Protein AF-A0A348UJA3-F1 (afdb_monomer)

Solvent-accessible surface area (backbone atoms only — not comparable to full-atom values): 5701 Å² total; per-residue (Å²): 104,47,78,49,73,62,96,54,42,37,38,38,27,39,31,48,75,85,33,51,92,67,50,43,69,80,36,22,42,80,34,30,75,43,46,46,29,35,78,88,77,38,70,75,52,68,12,98,44,57,88,86,45,92,59,73,86,61,40,22,34,55,58,73,73,54,57,88,62,62,51,68,42,90,90,41,88,94,44,52,48,40,82,52,26,41,43,60,40,82,86,82,50,37,72,76,78

Secondary structure (DSSP, 8-state):
-EEEE-SSEEEEEE-TTTTGGG--TTS-SS-EEEEEEETTTEES---TTTTTS--SSSTTSHHHHHTT--EE-SSSTT-EE-TTT-SEETTTTEE--

Sequence (97 aa):
MLELSNHELRVDILDPVADQSRFGVRYCTGGYIYQVSDRRHGPLLSGPTFPDSFNWFDGQGIPDAFNLGPLLSPSEPGRALIIGIGDCDLTTRAVLS

pLDDT: mean 72.09, std 11.26, range [49.62, 92.25]

Mean predicted aligned error: 9.15 Å

Foldseek 3Di:
DDWDDDPFKIWDKDDLPPRQVQDWQLFANHIAGQFMATPVHGTPAQFPCPPPDDHSVRRRCVSVVQVPDWQDDPVDPPFTHGVGRATADPVVRHHDD

Structure (mmCIF, N/CA/C/O backbone):
data_AF-A0A348UJA3-F1
#
_entry.id   AF-A0A348UJA3-F1
#
loop_
_atom_site.group_PDB
_atom_site.id
_atom_site.type_symbol
_atom_site.label_atom_id
_atom_site.label_alt_id
_atom_site.label_comp_id
_atom_site.label_asym_id
_atom_site.label_entity_id
_atom_site.label_seq_id
_atom_site.pdbx_PDB_ins_code
_atom_site.Cartn_x
_atom_site.Cartn_y
_atom_site.Cartn_z
_atom_site.occupancy
_atom_site.B_iso_or_equiv
_atom_site.auth_seq_id
_atom_site.auth_comp_id
_atom_site.auth_asym_id
_atom_site.auth_atom_id
_atom_site.pdbx_PDB_model_num
ATOM 1 N N . MET A 1 1 ? 2.546 -11.523 3.504 1.00 84.75 1 MET A N 1
ATOM 2 C CA . MET A 1 1 ? 1.550 -10.543 3.979 1.00 84.75 1 MET A CA 1
ATOM 3 C C . MET A 1 1 ? 1.311 -10.818 5.445 1.00 84.75 1 MET A C 1
ATOM 5 O O . MET A 1 1 ? 1.134 -11.974 5.813 1.00 84.75 1 MET A O 1
ATOM 9 N N . LEU A 1 2 ? 1.374 -9.772 6.256 1.00 87.00 2 LEU A N 1
ATOM 10 C CA . LEU A 1 2 ? 1.119 -9.765 7.687 1.00 87.00 2 LEU A CA 1
ATOM 11 C C . LEU A 1 2 ? -0.297 -9.251 7.947 1.00 87.00 2 LEU A C 1
ATOM 13 O O . LEU A 1 2 ? -0.786 -8.371 7.241 1.00 87.00 2 LEU A O 1
ATOM 17 N N . GLU A 1 3 ? -0.934 -9.783 8.981 1.00 90.12 3 GLU A N 1
ATOM 18 C CA . GLU A 1 3 ? -2.250 -9.342 9.430 1.00 90.12 3 GLU A CA 1
ATOM 19 C C . GLU A 1 3 ? -2.140 -8.817 10.861 1.00 90.12 3 GLU A C 1
ATOM 21 O O . GLU A 1 3 ? -1.631 -9.507 11.746 1.00 90.12 3 GLU A O 1
ATOM 26 N N . LEU A 1 4 ? -2.635 -7.600 11.086 1.00 87.12 4 LEU A N 1
ATOM 27 C CA . LEU A 1 4 ? -2.830 -7.033 12.416 1.00 87.12 4 LEU A CA 1
ATOM 28 C C . LEU A 1 4 ? -4.327 -6.844 12.639 1.00 87.12 4 LEU A C 1
ATOM 30 O O . LEU A 1 4 ? -5.007 -6.249 11.805 1.00 87.12 4 LEU A O 1
ATOM 34 N N . SER A 1 5 ? -4.857 -7.327 13.757 1.00 92.25 5 SER A N 1
ATOM 35 C CA . SER A 1 5 ? -6.286 -7.212 14.037 1.00 92.25 5 SER A CA 1
ATOM 36 C C . SER A 1 5 ? -6.579 -6.942 15.507 1.00 92.25 5 SER A C 1
ATOM 38 O O . SER A 1 5 ? -5.810 -7.287 16.406 1.00 92.25 5 SER A O 1
ATOM 40 N N . ASN A 1 6 ? -7.712 -6.290 15.745 1.00 89.25 6 ASN A N 1
ATOM 41 C CA . ASN A 1 6 ? -8.332 -6.162 17.054 1.00 89.25 6 ASN A CA 1
ATOM 42 C C . ASN A 1 6 ? -9.837 -6.490 16.945 1.00 89.25 6 ASN A C 1
ATOM 44 O O . ASN A 1 6 ? -10.292 -7.095 15.974 1.00 89.25 6 ASN A O 1
ATOM 48 N N . HIS A 1 7 ? -10.616 -6.148 17.973 1.00 89.56 7 HIS A N 1
ATOM 49 C CA . HIS A 1 7 ? -12.050 -6.441 18.011 1.00 89.56 7 HIS A CA 1
ATOM 50 C C . HIS A 1 7 ? -12.879 -5.709 16.937 1.00 89.56 7 HIS A C 1
ATOM 52 O O . HIS A 1 7 ? -13.950 -6.200 16.576 1.00 89.56 7 HIS A O 1
ATOM 58 N N . GLU A 1 8 ? -12.378 -4.595 16.404 1.00 82.06 8 GLU A N 1
ATOM 59 C CA . GLU A 1 8 ? -13.080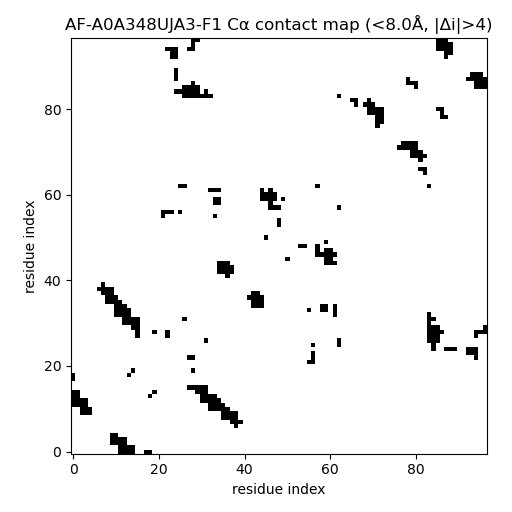 -3.718 15.460 1.00 82.06 8 GLU A CA 1
ATOM 60 C C . GLU A 1 8 ? -12.461 -3.761 14.062 1.00 82.06 8 GLU A C 1
ATOM 62 O O . GLU A 1 8 ? -13.176 -3.914 13.073 1.00 82.06 8 GLU A O 1
ATOM 67 N N . LEU A 1 9 ? -11.135 -3.674 13.979 1.00 86.31 9 LEU A N 1
ATOM 68 C CA . LEU A 1 9 ? -10.399 -3.464 12.742 1.00 86.31 9 LEU A CA 1
ATOM 69 C C . LEU A 1 9 ? -9.453 -4.622 12.427 1.00 86.31 9 LEU A C 1
ATOM 71 O O . LEU A 1 9 ? -8.812 -5.201 13.307 1.00 86.31 9 LEU A O 1
ATOM 75 N N . ARG A 1 10 ? -9.318 -4.891 11.130 1.00 90.44 10 ARG A N 1
ATOM 76 C CA . ARG A 1 10 ? -8.302 -5.759 10.530 1.00 90.44 10 ARG A CA 1
ATOM 77 C C . ARG A 1 10 ? -7.507 -4.953 9.514 1.00 90.44 10 ARG A C 1
ATOM 79 O O . ARG A 1 10 ? -8.092 -4.272 8.675 1.00 90.44 10 ARG A O 1
AT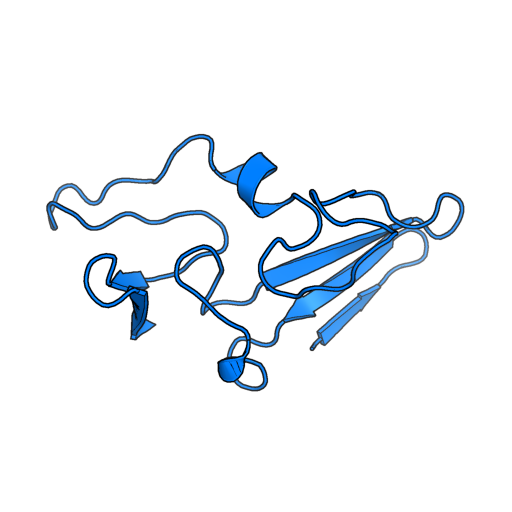OM 86 N N . VAL A 1 11 ? -6.188 -5.048 9.591 1.00 86.50 11 VAL A N 1
ATOM 87 C CA . VAL A 1 11 ? -5.239 -4.366 8.715 1.00 86.50 11 VAL A CA 1
ATOM 88 C C . VAL A 1 11 ? -4.388 -5.421 8.016 1.00 86.50 11 VAL A C 1
ATOM 90 O O . VAL A 1 11 ? -3.675 -6.184 8.670 1.00 86.50 11 VAL A O 1
ATOM 93 N N . ASP A 1 12 ? -4.469 -5.449 6.689 1.00 87.62 12 ASP A N 1
ATOM 94 C CA . ASP A 1 12 ? -3.636 -6.291 5.829 1.00 87.62 12 ASP A CA 1
ATOM 95 C C . ASP A 1 12 ? -2.386 -5.507 5.421 1.00 87.62 12 ASP A C 1
ATOM 97 O O . ASP A 1 12 ? -2.503 -4.427 4.843 1.00 87.62 12 ASP A O 1
ATOM 101 N N . ILE A 1 13 ? -1.194 -6.034 5.706 1.00 83.38 13 ILE A N 1
ATOM 102 C CA . ILE A 1 13 ? 0.089 -5.356 5.472 1.00 83.38 13 ILE A CA 1
ATOM 103 C C . ILE A 1 13 ? 0.991 -6.240 4.605 1.00 83.38 13 ILE A C 1
ATOM 105 O O . ILE A 1 13 ? 1.226 -7.398 4.937 1.00 83.38 13 ILE A O 1
ATOM 109 N N . LEU A 1 14 ? 1.541 -5.738 3.499 1.00 80.38 14 LEU A N 1
ATOM 110 C CA . LEU A 1 14 ? 2.610 -6.459 2.806 1.00 80.38 14 LEU A CA 1
ATOM 111 C C . LEU A 1 14 ? 3.882 -6.444 3.649 1.00 80.38 14 LEU A C 1
ATOM 113 O O . LEU A 1 14 ? 4.294 -5.404 4.158 1.00 80.38 14 LEU A O 1
ATOM 117 N N . ASP A 1 15 ? 4.494 -7.612 3.769 1.00 79.75 15 ASP A N 1
ATOM 118 C CA . ASP A 1 15 ? 5.731 -7.826 4.495 1.00 79.75 15 ASP A CA 1
ATOM 119 C C . ASP A 1 15 ? 6.913 -7.218 3.713 1.00 79.75 15 ASP A C 1
ATOM 121 O O . ASP A 1 15 ? 7.111 -7.579 2.547 1.00 79.75 15 ASP A O 1
ATOM 125 N N . PRO A 1 16 ? 7.715 -6.334 4.334 1.00 72.69 16 PRO A N 1
ATOM 126 C CA . PRO A 1 16 ? 8.846 -5.655 3.691 1.00 72.69 16 PRO A CA 1
ATOM 127 C C . PRO A 1 16 ? 9.944 -6.593 3.163 1.00 72.69 16 PRO A C 1
ATOM 129 O O . PRO A 1 16 ? 10.739 -6.205 2.308 1.00 72.69 16 PRO A O 1
ATOM 132 N N . VAL A 1 17 ? 10.006 -7.829 3.662 1.00 78.12 17 VAL A N 1
ATOM 133 C CA . VAL A 1 17 ? 10.983 -8.845 3.261 1.00 78.12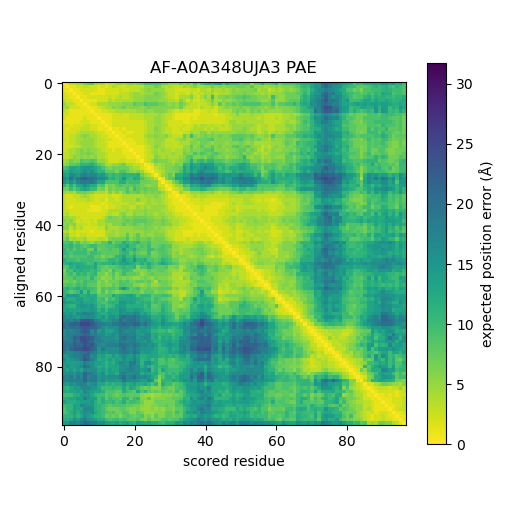 17 VAL A CA 1
ATOM 134 C C . VAL A 1 17 ? 10.319 -9.908 2.391 1.00 78.12 17 VAL A C 1
ATOM 136 O O . VAL A 1 17 ? 10.796 -10.203 1.297 1.00 78.12 17 VAL A O 1
ATOM 139 N N . ALA A 1 18 ? 9.208 -10.486 2.849 1.00 83.12 18 ALA A N 1
ATOM 140 C CA . ALA A 1 18 ? 8.606 -11.639 2.180 1.00 83.12 18 ALA A CA 1
ATOM 141 C C . ALA A 1 18 ? 7.780 -11.277 0.930 1.00 83.12 18 ALA A C 1
ATOM 143 O O . ALA A 1 18 ? 7.605 -12.125 0.055 1.00 83.12 18 ALA A O 1
ATOM 144 N N . ASP A 1 19 ? 7.274 -10.042 0.816 1.00 79.44 19 ASP A N 1
ATOM 145 C CA . ASP A 1 19 ? 6.401 -9.621 -0.290 1.00 79.44 19 ASP A CA 1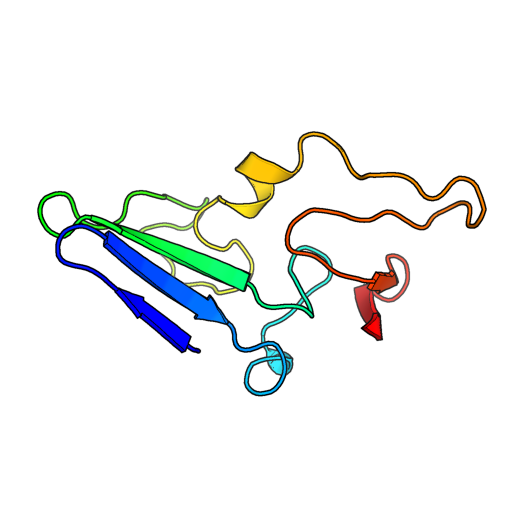
ATOM 146 C C . ASP A 1 19 ? 7.069 -8.638 -1.273 1.00 79.44 19 ASP A C 1
ATOM 148 O O . ASP A 1 19 ? 6.369 -8.048 -2.094 1.00 79.44 19 ASP A O 1
ATOM 152 N N . GLN A 1 20 ? 8.403 -8.494 -1.265 1.00 76.19 20 GLN A N 1
ATOM 153 C CA . GLN A 1 20 ? 9.123 -7.515 -2.106 1.00 76.19 20 GLN A CA 1
ATOM 154 C C . GLN A 1 20 ? 8.778 -7.576 -3.599 1.00 76.19 20 GLN A C 1
ATOM 156 O O . GLN A 1 20 ? 8.703 -6.549 -4.267 1.00 76.19 20 GLN A O 1
ATOM 161 N N . SER A 1 21 ? 8.508 -8.772 -4.129 1.00 78.38 21 SER A N 1
ATOM 162 C CA . SER A 1 21 ? 8.094 -8.963 -5.531 1.00 78.38 21 SER A CA 1
ATOM 163 C C . SER A 1 21 ? 6.764 -8.289 -5.900 1.00 78.38 21 SER A C 1
ATOM 165 O O . SER A 1 21 ? 6.444 -8.176 -7.081 1.00 78.38 21 SER A O 1
ATOM 167 N N . ARG A 1 22 ? 5.978 -7.861 -4.907 1.00 76.94 22 ARG A N 1
ATOM 168 C CA . ARG A 1 22 ? 4.694 -7.169 -5.079 1.00 76.94 22 ARG A CA 1
ATOM 169 C C . ARG A 1 22 ? 4.831 -5.650 -4.979 1.00 76.94 22 ARG A C 1
ATOM 171 O O . ARG A 1 22 ? 3.834 -4.953 -5.155 1.00 76.94 22 ARG A O 1
ATOM 178 N N . PHE A 1 23 ? 6.027 -5.140 -4.679 1.00 72.56 23 PHE A N 1
ATOM 179 C CA . PHE A 1 23 ? 6.284 -3.708 -4.560 1.00 72.56 23 PHE A CA 1
ATOM 180 C C . PHE A 1 23 ? 6.492 -3.062 -5.931 1.00 72.56 23 PHE A C 1
ATOM 182 O O . PHE A 1 23 ? 6.869 -3.700 -6.911 1.00 72.56 23 PHE A O 1
ATOM 189 N N . GLY A 1 24 ? 6.250 -1.759 -5.986 1.00 63.84 24 GLY A N 1
ATOM 190 C CA . GLY A 1 24 ? 6.539 -0.900 -7.127 1.00 63.84 24 GLY A CA 1
ATOM 191 C C . GLY A 1 24 ? 6.739 0.523 -6.625 1.00 63.84 24 GLY A C 1
ATOM 192 O O . GLY A 1 24 ? 6.446 0.807 -5.472 1.00 63.84 24 GLY A O 1
ATOM 193 N N . VAL A 1 25 ? 7.181 1.451 -7.472 1.00 59.91 25 VAL A N 1
ATOM 194 C CA . VAL A 1 25 ? 7.542 2.826 -7.038 1.00 59.91 25 VAL A CA 1
ATOM 195 C C . VAL A 1 25 ? 6.423 3.683 -6.469 1.00 59.91 25 VAL A C 1
ATOM 197 O O . VAL A 1 25 ? 6.659 4.816 -6.062 1.00 59.91 25 VAL A O 1
ATOM 200 N N . ARG A 1 26 ? 5.197 3.168 -6.458 1.00 57.53 26 ARG A N 1
ATOM 201 C CA . ARG A 1 26 ? 4.088 3.800 -5.757 1.00 57.53 26 ARG A CA 1
ATOM 202 C C . ARG A 1 26 ? 3.964 3.350 -4.294 1.00 57.53 26 ARG A C 1
ATOM 204 O O . ARG A 1 26 ? 3.241 4.030 -3.577 1.00 57.53 26 ARG A O 1
ATOM 211 N N . TYR A 1 27 ? 4.631 2.273 -3.842 1.00 58.75 27 TYR A N 1
ATOM 212 C CA . TYR A 1 27 ? 4.399 1.634 -2.529 1.00 58.75 27 TYR A CA 1
ATOM 213 C C . TYR A 1 27 ? 5.658 1.097 -1.831 1.00 58.75 27 TYR A C 1
ATOM 215 O O . TYR A 1 27 ? 6.672 0.813 -2.456 1.00 58.75 27 TYR A O 1
ATOM 223 N N . CYS A 1 28 ? 5.535 0.940 -0.511 1.00 61.84 28 CYS A N 1
ATOM 224 C CA . CYS A 1 28 ? 6.606 0.811 0.478 1.00 61.84 28 CYS A CA 1
ATOM 225 C C . CYS A 1 28 ? 7.509 -0.403 0.345 1.00 61.84 28 CYS A C 1
ATOM 227 O O . CYS A 1 28 ? 7.017 -1.525 0.339 1.00 61.84 28 CYS A O 1
ATOM 229 N N . THR A 1 29 ? 8.814 -0.176 0.505 1.00 56.75 29 THR A N 1
ATOM 230 C CA . THR A 1 29 ? 9.781 -1.175 0.993 1.00 56.75 29 THR A CA 1
ATOM 231 C C . THR A 1 29 ? 9.657 -1.496 2.479 1.00 56.75 29 THR A C 1
ATOM 233 O O . THR A 1 29 ? 10.059 -2.577 2.884 1.00 56.75 29 THR A O 1
ATOM 236 N N . GLY A 1 30 ? 9.118 -0.588 3.303 1.00 57.41 30 GLY A N 1
ATOM 237 C CA . GLY A 1 30 ? 9.068 -0.711 4.772 1.00 57.41 30 GLY A CA 1
ATOM 238 C C . GLY A 1 30 ? 7.818 -1.398 5.340 1.00 57.41 30 GLY A C 1
ATOM 239 O O . GLY A 1 30 ? 7.681 -1.511 6.557 1.00 57.41 30 GLY A O 1
ATOM 240 N N . GLY A 1 31 ? 6.914 -1.859 4.472 1.00 61.12 31 GLY A N 1
ATOM 241 C CA . GLY A 1 31 ? 5.621 -2.442 4.828 1.00 61.12 31 GLY A CA 1
ATOM 242 C C . GLY A 1 31 ? 4.455 -1.604 4.304 1.00 61.12 31 GLY A C 1
ATOM 243 O O . GLY A 1 31 ? 4.426 -0.384 4.459 1.00 61.12 31 GLY A O 1
ATOM 244 N N . TYR A 1 32 ? 3.501 -2.254 3.641 1.00 73.81 32 TYR A N 1
ATOM 245 C CA . TYR A 1 32 ? 2.444 -1.580 2.882 1.00 73.81 32 TYR A CA 1
ATOM 246 C C . TYR A 1 32 ? 1.056 -1.976 3.374 1.00 73.81 32 TYR A C 1
ATOM 248 O O . TYR A 1 32 ? 0.669 -3.129 3.208 1.00 73.81 32 TYR A O 1
ATOM 256 N N . ILE A 1 33 ? 0.289 -1.038 3.941 1.00 76.88 33 ILE A N 1
ATOM 257 C CA . ILE A 1 33 ? -1.107 -1.308 4.312 1.00 76.88 33 ILE A CA 1
ATOM 258 C C . ILE A 1 33 ? -1.934 -1.444 3.031 1.00 76.88 33 ILE A C 1
ATOM 260 O O . ILE A 1 33 ? -2.207 -0.464 2.341 1.00 76.88 33 ILE A O 1
ATOM 264 N N . TYR A 1 34 ? -2.335 -2.673 2.736 1.00 80.31 34 TYR A N 1
ATOM 265 C CA . TYR A 1 34 ? -3.118 -3.030 1.566 1.00 80.31 34 TYR A CA 1
ATOM 266 C C . TYR A 1 34 ? -4.599 -2.680 1.738 1.00 80.31 34 TYR A C 1
ATOM 268 O O . TYR A 1 34 ? -5.204 -2.098 0.840 1.00 80.31 34 TYR A O 1
ATOM 276 N N . GL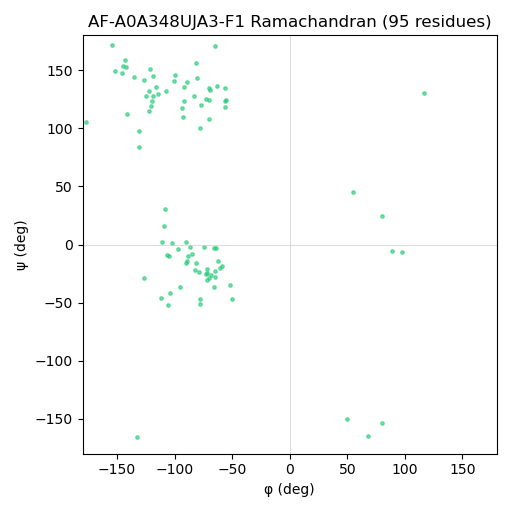N A 1 35 ? -5.183 -3.036 2.885 1.00 84.31 35 GLN A N 1
ATOM 277 C CA . GLN A 1 35 ? -6.602 -2.839 3.178 1.00 84.31 35 GLN A CA 1
ATOM 278 C C . GLN A 1 35 ? -6.818 -2.668 4.685 1.00 84.31 35 GLN A C 1
ATOM 280 O O . GLN A 1 35 ? -6.106 -3.256 5.502 1.00 84.31 35 GLN A O 1
ATOM 285 N N . VAL A 1 36 ? -7.839 -1.890 5.042 1.00 85.50 36 VAL A N 1
ATOM 286 C CA . VAL A 1 36 ? -8.383 -1.801 6.396 1.00 85.50 36 VAL A CA 1
ATOM 287 C C . VAL A 1 36 ? -9.842 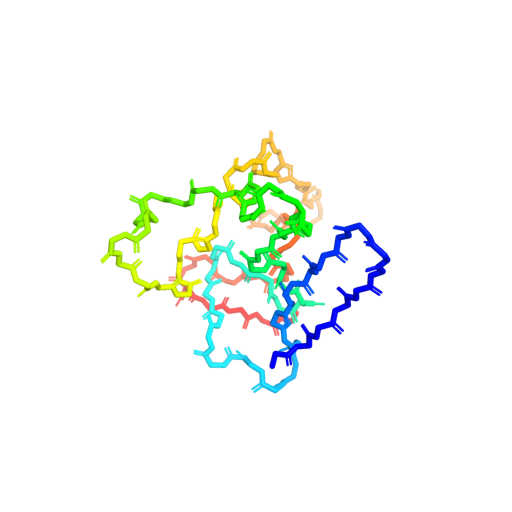-2.219 6.328 1.00 85.50 36 VAL A C 1
ATOM 289 O O . VAL A 1 36 ? -10.623 -1.661 5.564 1.00 85.50 36 VAL A O 1
ATOM 292 N N . SER A 1 37 ? -10.213 -3.219 7.114 1.00 88.38 37 SER A N 1
ATOM 293 C CA . SER A 1 37 ? -11.590 -3.699 7.196 1.00 88.38 37 SER A CA 1
ATOM 294 C C . SER A 1 37 ? -12.138 -3.471 8.592 1.00 88.38 37 SER A C 1
ATOM 296 O O . SER A 1 37 ? -11.473 -3.788 9.576 1.00 88.38 37 SER A O 1
ATOM 298 N N . ASP A 1 38 ? -13.364 -2.971 8.664 1.00 91.31 38 ASP A N 1
ATOM 299 C CA . ASP A 1 38 ? -14.170 -2.977 9.874 1.00 91.31 38 ASP A CA 1
ATOM 300 C C . ASP A 1 38 ? -14.980 -4.272 9.948 1.00 91.31 38 ASP A C 1
ATOM 302 O O . ASP A 1 38 ? -15.515 -4.767 8.953 1.00 91.31 38 ASP A O 1
ATOM 306 N N . ARG A 1 39 ? -15.091 -4.839 11.145 1.00 82.38 39 ARG A N 1
ATOM 307 C CA . ARG A 1 39 ? -15.747 -6.131 11.351 1.00 82.38 39 ARG A CA 1
ATOM 3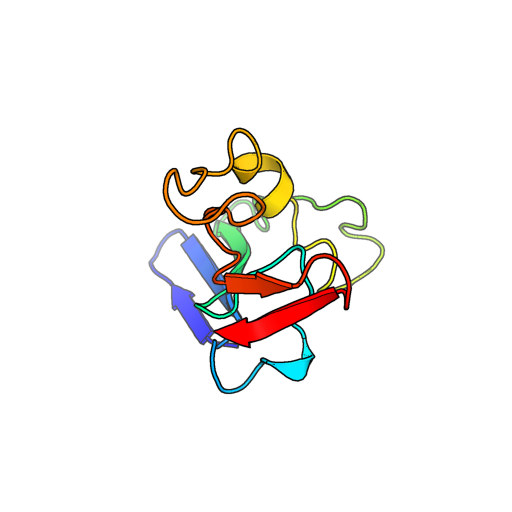08 C C . ARG A 1 39 ? -17.249 -6.115 11.042 1.00 82.38 39 ARG A C 1
ATOM 310 O O . ARG A 1 39 ? -17.803 -7.156 10.693 1.00 82.38 39 ARG A O 1
ATOM 317 N N . ARG A 1 40 ? -17.919 -4.972 11.192 1.00 86.94 40 ARG A N 1
ATOM 318 C CA . ARG A 1 40 ? -19.356 -4.799 10.934 1.00 86.94 40 ARG A CA 1
ATOM 319 C C . ARG A 1 40 ? -19.627 -4.260 9.532 1.00 86.94 40 ARG A C 1
ATOM 321 O O . ARG A 1 40 ? -20.633 -4.630 8.931 1.00 86.94 40 ARG A O 1
ATOM 328 N N . HIS A 1 41 ? -18.765 -3.379 9.043 1.00 86.81 41 HIS A N 1
ATOM 329 C CA . HIS A 1 41 ? -18.979 -2.600 7.825 1.00 86.81 41 HIS A CA 1
ATOM 330 C C . HIS A 1 41 ? -18.159 -3.093 6.626 1.00 86.81 41 HIS A C 1
ATOM 332 O O . HIS A 1 41 ? -18.445 -2.697 5.499 1.00 86.81 41 HIS A O 1
ATOM 338 N N . GLY A 1 42 ? -17.214 -4.011 6.840 1.00 87.19 42 GLY A N 1
ATOM 339 C CA . GLY A 1 42 ? -16.390 -4.594 5.787 1.00 87.19 42 GLY A CA 1
ATOM 340 C C . GLY A 1 42 ? -15.232 -3.679 5.369 1.00 87.19 42 GLY A C 1
ATOM 341 O O . GLY A 1 42 ? -14.746 -2.892 6.185 1.00 87.19 42 GLY A O 1
ATOM 342 N N . PRO A 1 43 ? -14.742 -3.801 4.123 1.00 87.50 43 PRO A N 1
ATOM 343 C CA . PRO A 1 43 ? -13.647 -2.982 3.609 1.00 87.50 43 PRO A CA 1
ATOM 344 C C . PRO A 1 43 ? -13.951 -1.485 3.730 1.00 87.50 43 PRO A C 1
ATOM 346 O O . PRO A 1 43 ? -14.968 -1.012 3.228 1.00 87.50 43 PRO A O 1
ATOM 349 N N . LEU A 1 44 ? -13.064 -0.740 4.388 1.00 83.81 44 LEU A N 1
ATOM 350 C CA . LEU A 1 44 ? -13.219 0.704 4.590 1.00 83.81 44 LEU A CA 1
ATOM 351 C C . LEU A 1 44 ? -12.626 1.531 3.450 1.00 83.81 44 LEU A C 1
ATOM 353 O O . LEU A 1 44 ? -12.815 2.745 3.401 1.00 83.81 44 LEU A O 1
ATOM 357 N N . LEU A 1 45 ? -11.892 0.883 2.551 1.00 82.50 45 LEU A N 1
ATOM 358 C CA . LEU A 1 45 ? -11.185 1.529 1.463 1.00 82.50 45 LEU A CA 1
ATOM 359 C C . LEU A 1 45 ? -11.571 0.873 0.138 1.00 82.50 45 LEU A C 1
ATOM 361 O O . LEU A 1 45 ? -11.733 -0.349 0.064 1.00 82.50 45 LEU A O 1
ATOM 365 N N . SER A 1 46 ? -11.703 1.697 -0.899 1.00 79.31 46 SER A N 1
ATOM 366 C CA . SER A 1 46 ? -12.063 1.277 -2.254 1.00 79.31 46 SER A CA 1
ATOM 367 C C . SER A 1 46 ? -11.080 1.894 -3.241 1.00 79.31 46 SER A C 1
ATOM 369 O O . SER A 1 46 ? -11.179 3.064 -3.607 1.00 79.31 46 SER A O 1
ATOM 371 N N . GLY A 1 47 ? -10.083 1.097 -3.630 1.00 76.19 47 GLY A N 1
ATOM 372 C CA . GLY A 1 47 ? -9.170 1.469 -4.706 1.00 76.19 47 GLY A CA 1
ATOM 373 C C . GLY A 1 47 ? -9.900 1.564 -6.053 1.00 76.19 47 GLY A C 1
ATOM 374 O O . GLY A 1 47 ? -11.046 1.129 -6.170 1.00 76.19 47 GLY A O 1
ATOM 375 N N . PRO A 1 48 ? -9.239 2.079 -7.101 1.00 73.06 48 PRO A N 1
ATOM 376 C CA . PRO A 1 48 ? -9.842 2.314 -8.420 1.00 73.06 48 PRO A CA 1
ATOM 377 C C . PRO A 1 48 ? -10.418 1.059 -9.093 1.00 73.06 48 PRO A C 1
ATOM 379 O O . PRO A 1 48 ? -11.228 1.173 -10.008 1.00 73.06 48 PRO A O 1
ATOM 382 N N . THR A 1 49 ? -10.007 -0.130 -8.655 1.00 77.00 49 THR A N 1
ATOM 383 C CA . THR A 1 49 ? -10.437 -1.421 -9.203 1.00 77.00 49 THR A CA 1
ATOM 384 C C . THR A 1 49 ? -11.311 -2.235 -8.247 1.00 77.00 49 THR A C 1
ATOM 386 O O . THR A 1 49 ? -11.716 -3.346 -8.580 1.00 77.00 49 THR A O 1
ATOM 389 N N . PHE A 1 50 ? -11.635 -1.706 -7.067 1.00 77.25 50 PHE A N 1
ATOM 390 C CA . PHE A 1 50 ? -12.468 -2.396 -6.085 1.00 77.25 50 PHE A CA 1
ATOM 391 C C . PHE A 1 50 ? -13.972 -2.286 -6.409 1.00 77.25 50 PHE A C 1
ATOM 393 O O . PHE A 1 50 ? -14.417 -1.206 -6.793 1.00 77.25 50 PHE A O 1
ATOM 400 N N . PRO A 1 51 ? -14.787 -3.337 -6.168 1.00 75.69 51 PRO A N 1
ATOM 401 C CA . PRO A 1 51 ? -14.408 -4.705 -5.787 1.00 75.69 51 PRO A CA 1
ATOM 402 C C . PRO A 1 51 ? -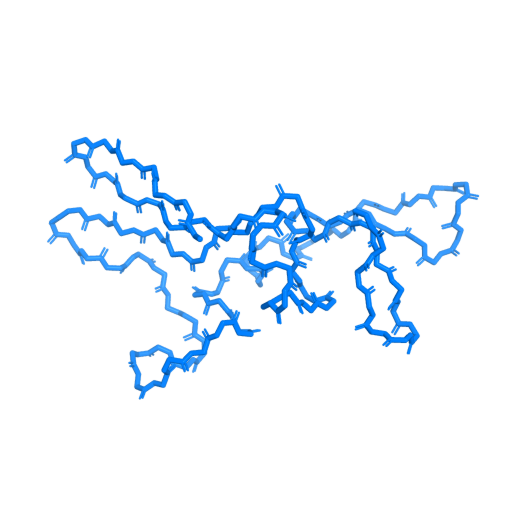14.102 -5.602 -6.999 1.00 75.69 51 PRO A C 1
ATOM 404 O O . PRO A 1 51 ? -13.754 -6.769 -6.830 1.00 75.69 51 PRO A O 1
ATOM 407 N N . ASP A 1 52 ? -14.263 -5.068 -8.208 1.00 78.00 52 ASP A N 1
ATOM 408 C CA . ASP A 1 52 ? -14.422 -5.831 -9.447 1.00 78.00 52 ASP A CA 1
ATOM 409 C C . ASP A 1 52 ? -13.132 -6.506 -9.938 1.00 78.00 52 ASP A C 1
ATOM 411 O O . ASP A 1 52 ? -13.172 -7.509 -10.651 1.00 78.00 52 ASP A O 1
ATOM 415 N N . SER A 1 53 ? -11.973 -5.966 -9.564 1.00 77.88 53 SER A N 1
ATOM 416 C CA . SER A 1 53 ? -10.663 -6.409 -10.026 1.00 77.88 53 SER A CA 1
ATOM 417 C C . SER A 1 53 ? -9.653 -6.349 -8.886 1.00 77.88 53 SER A C 1
ATOM 419 O O . SER A 1 53 ? -9.219 -5.279 -8.462 1.00 77.88 53 SER A O 1
ATOM 421 N N . PHE A 1 54 ? -9.189 -7.514 -8.443 1.00 74.88 54 PHE A N 1
ATOM 422 C CA . PHE A 1 54 ? -8.080 -7.586 -7.505 1.00 74.88 54 PHE A CA 1
ATOM 423 C C . PHE A 1 54 ? -6.760 -7.182 -8.172 1.00 74.88 54 PHE A C 1
ATOM 425 O O . PHE A 1 54 ? -6.323 -7.816 -9.135 1.00 74.88 54 PHE A O 1
ATOM 432 N N . ASN A 1 55 ? -6.069 -6.192 -7.608 1.00 74.44 55 ASN A N 1
ATOM 433 C CA . ASN A 1 55 ? -4.652 -5.991 -7.876 1.00 74.44 55 ASN A CA 1
ATOM 434 C C . ASN A 1 55 ? -3.917 -5.477 -6.624 1.00 74.44 55 ASN A C 1
ATOM 436 O O . ASN A 1 55 ? -4.508 -4.877 -5.724 1.00 74.44 55 ASN A O 1
ATOM 440 N N . TRP A 1 56 ? -2.615 -5.760 -6.561 1.00 72.81 56 TRP A N 1
ATOM 441 C CA . TRP A 1 56 ? -1.720 -5.247 -5.519 1.00 72.81 56 TRP A CA 1
ATOM 442 C C . TRP A 1 56 ? -1.227 -3.827 -5.829 1.00 72.81 56 TRP A C 1
ATOM 444 O O . TRP A 1 56 ? -0.816 -3.113 -4.921 1.00 72.81 56 TRP A O 1
ATOM 454 N N . PHE A 1 57 ? -1.265 -3.442 -7.109 1.00 68.94 57 PHE A N 1
ATOM 455 C CA . PHE A 1 57 ? -0.636 -2.238 -7.648 1.00 68.94 57 PHE A CA 1
ATOM 456 C C . PHE A 1 57 ? -1.439 -0.952 -7.444 1.00 68.94 57 PHE A C 1
ATOM 458 O O . PHE A 1 57 ? -0.890 0.115 -7.610 1.00 68.94 57 PHE A O 1
ATOM 465 N N . ASP A 1 58 ? -2.712 -0.985 -7.110 1.00 69.44 58 ASP A N 1
ATOM 466 C CA . ASP A 1 58 ? -3.464 0.237 -6.813 1.00 69.44 58 ASP A CA 1
ATOM 467 C C . ASP A 1 58 ? -3.722 0.359 -5.304 1.00 69.44 58 ASP A C 1
ATOM 469 O O . ASP A 1 58 ? -4.181 1.390 -4.802 1.00 69.44 58 ASP A O 1
ATOM 473 N N . GLY A 1 59 ? -3.414 -0.710 -4.559 1.00 71.06 59 GLY A N 1
ATOM 474 C CA . GLY A 1 59 ? -3.923 -0.911 -3.213 1.00 71.06 59 GLY A CA 1
ATOM 475 C C . GLY A 1 59 ? -5.428 -0.727 -3.158 1.00 71.06 59 GLY A C 1
ATOM 476 O O . GLY A 1 59 ? -6.153 -0.930 -4.130 1.00 71.06 59 GLY A O 1
ATOM 477 N N . GLN A 1 60 ? -5.892 -0.286 -1.996 1.00 79.25 60 GLN A N 1
ATOM 478 C CA . GLN A 1 60 ? -7.286 0.087 -1.799 1.00 79.25 60 GLN A CA 1
ATOM 479 C C . GLN A 1 60 ? -7.437 1.609 -1.655 1.00 79.25 60 GLN A C 1
ATOM 481 O O . GLN A 1 60 ? -8.321 2.082 -0.963 1.00 79.25 60 GLN A O 1
ATOM 486 N N . GLY A 1 61 ? -6.572 2.401 -2.305 1.00 69.25 61 GLY A N 1
ATOM 487 C CA . GLY A 1 61 ? -6.674 3.872 -2.334 1.00 69.25 61 GLY A CA 1
ATOM 488 C C . GLY A 1 61 ? -5.966 4.623 -1.193 1.00 69.25 61 GLY A C 1
ATOM 489 O O . GLY A 1 61 ? -5.850 5.844 -1.246 1.00 69.25 61 GLY A O 1
ATOM 490 N N . ILE A 1 62 ? -5.404 3.918 -0.204 1.00 70.25 62 ILE A N 1
ATOM 491 C CA . ILE A 1 62 ? -4.503 4.482 0.829 1.00 70.25 62 ILE A CA 1
ATOM 492 C C . ILE A 1 62 ? -3.361 5.335 0.258 1.00 70.25 62 ILE A C 1
ATOM 494 O O . ILE A 1 62 ? -3.122 6.430 0.757 1.00 70.25 62 ILE A O 1
ATOM 498 N N . PRO A 1 63 ? -2.646 4.890 -0.779 1.00 61.50 63 PRO A N 1
ATOM 499 C CA . PRO A 1 63 ? -1.481 5.620 -1.257 1.00 61.50 63 PRO A CA 1
ATOM 500 C C . PRO A 1 63 ? -1.854 6.970 -1.842 1.00 61.50 63 PRO A C 1
ATOM 502 O O . PRO A 1 63 ? -1.151 7.947 -1.618 1.00 61.50 63 PRO A O 1
ATOM 505 N N . ASP A 1 64 ? -2.994 7.032 -2.530 1.00 62.03 64 ASP A N 1
ATOM 506 C CA . ASP A 1 64 ? -3.536 8.280 -3.045 1.00 62.03 64 ASP A CA 1
ATOM 507 C C . ASP A 1 64 ? -4.085 9.163 -1.915 1.00 62.03 64 ASP A C 1
ATOM 509 O O . ASP A 1 64 ? -3.976 10.382 -1.989 1.00 62.03 64 ASP A O 1
ATOM 513 N N . ALA A 1 65 ? -4.590 8.575 -0.825 1.00 63.09 65 ALA A N 1
ATOM 514 C CA . ALA A 1 65 ? -5.010 9.317 0.364 1.00 63.09 65 ALA A CA 1
ATOM 515 C C . ALA A 1 65 ? -3.833 9.925 1.158 1.00 63.09 65 ALA A C 1
ATOM 517 O O . ALA A 1 65 ? -3.996 10.969 1.790 1.00 63.09 65 ALA A O 1
ATOM 518 N N . PHE A 1 66 ? -2.646 9.306 1.116 1.00 60.41 66 PHE A N 1
ATOM 519 C CA . PHE A 1 66 ? -1.436 9.782 1.805 1.00 60.41 66 PHE A CA 1
ATOM 520 C C . PHE A 1 66 ? -0.418 10.483 0.883 1.00 60.41 66 PHE A C 1
ATOM 522 O O . PHE A 1 66 ? 0.622 10.935 1.364 1.00 60.41 66 PHE A O 1
ATOM 529 N N . ASN A 1 67 ? -0.701 10.639 -0.419 1.00 57.22 67 ASN A N 1
ATOM 530 C CA . ASN A 1 67 ? 0.225 11.243 -1.394 1.00 57.22 67 ASN A CA 1
ATOM 531 C C . ASN A 1 67 ? 0.371 12.776 -1.297 1.00 57.22 67 ASN A C 1
ATOM 533 O O . ASN A 1 67 ? 1.153 13.351 -2.055 1.00 57.22 67 ASN A O 1
ATOM 537 N N . LEU A 1 68 ? -0.366 13.443 -0.398 1.00 51.62 68 LEU A N 1
ATOM 538 C CA . LEU A 1 68 ? -0.550 14.903 -0.405 1.00 51.62 68 LEU A CA 1
ATOM 539 C C . LEU A 1 68 ? 0.724 15.730 -0.137 1.00 51.62 68 LEU A C 1
ATOM 541 O O . LEU A 1 68 ? 0.681 16.956 -0.219 1.00 51.62 68 LEU A O 1
ATOM 545 N N . GLY A 1 69 ? 1.868 15.102 0.137 1.00 57.28 69 GLY A N 1
ATOM 546 C CA . GLY A 1 69 ? 3.147 15.804 0.178 1.00 57.28 69 GLY A CA 1
ATOM 547 C C . GLY A 1 69 ? 4.337 14.882 0.439 1.00 57.28 69 GLY A C 1
ATOM 548 O O . GLY A 1 69 ? 4.529 14.487 1.588 1.00 57.28 69 GLY A O 1
ATOM 549 N N . PRO A 1 70 ? 5.171 14.556 -0.567 1.00 61.00 70 PRO A N 1
ATOM 550 C CA . PRO A 1 70 ? 6.493 13.989 -0.312 1.00 61.00 70 PRO A CA 1
ATOM 551 C C . PRO A 1 70 ? 7.325 14.906 0.603 1.00 61.00 70 PRO A C 1
ATOM 553 O O . PRO A 1 70 ? 7.409 16.113 0.366 1.00 61.00 70 PRO A O 1
ATOM 556 N N . LEU A 1 71 ? 7.996 14.344 1.612 1.00 64.00 71 LEU A N 1
ATOM 557 C CA . LEU A 1 71 ? 9.021 15.053 2.383 1.00 64.00 71 LEU A CA 1
ATOM 558 C C . LEU A 1 71 ? 10.310 15.079 1.559 1.00 64.00 71 LEU A C 1
ATOM 560 O O . LEU A 1 71 ? 11.034 14.088 1.471 1.00 64.00 71 LEU A O 1
ATOM 564 N N . LEU A 1 72 ? 10.574 16.208 0.912 1.00 66.94 72 LEU A N 1
ATOM 565 C CA . LEU A 1 72 ? 11.741 16.379 0.051 1.00 66.94 72 LEU A CA 1
ATOM 566 C C . LEU A 1 72 ? 13.031 16.421 0.877 1.00 66.94 72 LEU A C 1
ATOM 568 O O . LEU A 1 72 ? 13.105 17.136 1.878 1.00 66.94 72 LEU A O 1
ATOM 572 N N . SER A 1 73 ? 14.056 15.690 0.429 1.00 63.06 73 SER A N 1
ATOM 573 C CA . SER A 1 73 ? 15.393 15.771 1.017 1.00 63.06 73 SER A CA 1
ATOM 574 C C . SER A 1 73 ? 16.097 17.045 0.535 1.00 63.06 73 SER A C 1
ATOM 576 O O . SER A 1 73 ? 16.318 17.196 -0.668 1.00 63.06 73 SER A O 1
ATOM 578 N N . PRO A 1 74 ? 16.498 17.967 1.430 1.00 65.44 74 PRO A N 1
ATOM 579 C CA . PRO A 1 74 ? 17.226 19.170 1.026 1.00 65.44 74 PRO A CA 1
ATOM 580 C C . PRO A 1 74 ? 18.639 18.865 0.511 1.00 65.44 74 PRO A C 1
ATOM 582 O O . PRO A 1 74 ? 19.192 19.640 -0.266 1.00 65.44 74 PRO A O 1
ATOM 585 N N . SER A 1 75 ? 19.237 17.759 0.964 1.00 74.81 75 SER A N 1
ATOM 586 C CA . SER A 1 75 ? 20.608 17.360 0.631 1.00 74.81 75 SER A CA 1
ATOM 587 C C . SER A 1 75 ? 20.706 16.474 -0.608 1.00 74.81 75 SER A C 1
ATOM 589 O O . SER A 1 75 ? 21.795 16.325 -1.154 1.00 74.81 75 SER A O 1
ATOM 591 N N . GLU A 1 76 ? 19.595 15.889 -1.059 1.00 69.00 76 GLU A N 1
ATOM 592 C CA . GLU A 1 76 ? 19.560 14.958 -2.190 1.00 69.00 76 GLU A CA 1
ATOM 593 C C . GLU A 1 76 ? 18.454 15.364 -3.179 1.00 69.00 76 GLU A C 1
ATOM 595 O O . GLU A 1 76 ? 17.335 14.845 -3.123 1.00 69.00 76 GLU A O 1
ATOM 600 N N . PRO A 1 77 ? 18.739 16.314 -4.090 1.00 65.94 77 PRO A N 1
ATOM 601 C CA . PRO A 1 77 ? 17.775 16.767 -5.085 1.00 65.94 77 PRO A CA 1
ATOM 602 C C . PRO A 1 77 ? 17.250 15.593 -5.920 1.00 65.94 77 PRO A C 1
ATOM 604 O O . PRO A 1 77 ? 18.024 14.865 -6.536 1.00 65.94 77 PRO A O 1
ATOM 607 N N . GLY A 1 78 ? 15.927 15.414 -5.941 1.00 66.62 78 GLY A N 1
ATOM 608 C CA . GLY A 1 78 ? 15.263 14.296 -6.623 1.00 66.62 78 GLY A CA 1
ATOM 609 C C . GLY A 1 78 ? 14.894 13.118 -5.717 1.00 66.62 78 GLY A C 1
ATOM 610 O O . GLY A 1 78 ? 14.174 12.231 -6.169 1.00 66.62 78 GLY A O 1
ATOM 611 N N . ARG A 1 79 ? 15.306 13.127 -4.441 1.00 60.56 79 ARG A N 1
ATOM 612 C CA . ARG A 1 79 ? 14.857 12.163 -3.428 1.00 60.56 79 ARG A CA 1
ATOM 613 C C . ARG A 1 79 ? 13.779 12.743 -2.525 1.00 60.56 79 ARG A C 1
ATOM 615 O O . ARG A 1 79 ? 13.840 13.902 -2.106 1.00 60.56 79 ARG A O 1
ATOM 622 N N . ALA A 1 80 ? 12.800 11.911 -2.189 1.00 62.56 80 ALA A N 1
ATOM 623 C CA . ALA A 1 80 ? 11.728 12.276 -1.281 1.00 62.56 80 ALA A CA 1
ATOM 624 C C . ALA A 1 80 ? 11.276 11.081 -0.443 1.00 62.56 80 ALA A C 1
ATOM 626 O O . ALA A 1 80 ? 11.268 9.954 -0.930 1.00 62.56 80 ALA A O 1
ATOM 627 N N . LEU A 1 81 ? 10.855 11.339 0.794 1.00 55.22 81 LEU A N 1
ATOM 628 C CA . LEU A 1 81 ? 10.198 10.344 1.632 1.00 55.22 81 LEU A CA 1
ATOM 629 C C . LEU A 1 81 ? 8.693 10.490 1.455 1.00 55.22 81 LEU A C 1
ATOM 631 O O . LEU A 1 81 ? 8.112 11.527 1.779 1.00 55.22 81 LEU A O 1
ATOM 635 N N . ILE A 1 82 ? 8.055 9.446 0.949 1.00 53.81 82 ILE A N 1
ATOM 636 C CA . ILE A 1 82 ? 6.600 9.364 0.890 1.00 53.81 82 ILE A CA 1
ATOM 637 C C . ILE A 1 82 ? 6.172 8.348 1.941 1.00 53.81 82 ILE A C 1
ATOM 639 O O . ILE A 1 82 ? 6.757 7.264 2.052 1.00 53.81 82 ILE A O 1
ATOM 643 N N . ILE A 1 83 ? 5.177 8.725 2.744 1.00 49.62 83 ILE A N 1
ATOM 644 C CA . ILE A 1 83 ? 4.599 7.841 3.755 1.00 49.62 83 ILE A CA 1
ATOM 645 C C . ILE A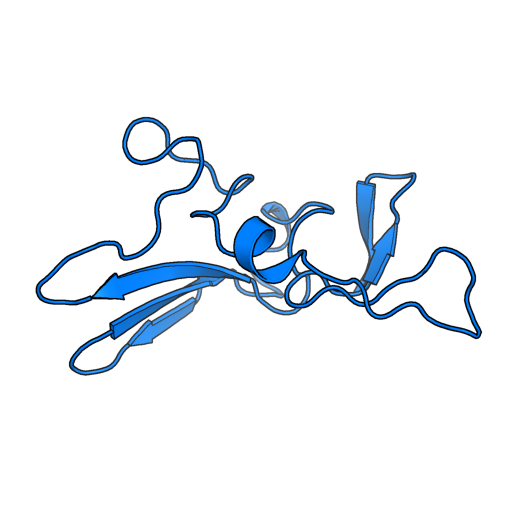 1 83 ? 4.132 6.574 3.044 1.00 49.62 83 ILE A C 1
ATOM 647 O O . ILE A 1 83 ? 3.287 6.628 2.154 1.00 49.62 83 ILE A O 1
ATOM 651 N N . GLY A 1 84 ? 4.714 5.438 3.421 1.00 52.94 84 GLY A N 1
ATOM 652 C CA . GLY A 1 84 ? 4.385 4.168 2.795 1.00 52.94 84 GLY A CA 1
ATOM 653 C C . GLY A 1 84 ? 5.073 3.902 1.450 1.00 52.94 84 GLY A C 1
ATOM 654 O O . GLY A 1 84 ? 4.500 3.118 0.701 1.00 52.94 84 GLY A O 1
ATOM 655 N N . ILE A 1 85 ? 6.245 4.494 1.128 1.00 54.09 85 ILE A N 1
ATOM 656 C CA . ILE A 1 85 ? 7.029 4.175 -0.098 1.00 54.09 85 ILE A CA 1
ATOM 657 C C . ILE A 1 85 ? 8.522 3.804 0.135 1.00 54.09 85 ILE A C 1
ATOM 659 O O . ILE A 1 85 ? 9.032 2.950 -0.580 1.00 54.09 85 ILE A O 1
ATOM 663 N N . GLY A 1 86 ? 9.204 4.291 1.178 1.00 55.91 86 GLY A N 1
ATOM 664 C CA . GLY A 1 86 ? 10.653 4.024 1.351 1.00 55.91 86 GLY A CA 1
ATOM 665 C C . GLY A 1 86 ? 11.524 4.714 0.280 1.00 55.91 86 GLY A C 1
ATOM 666 O O . GLY A 1 86 ? 11.048 5.645 -0.369 1.00 55.91 86 GLY A O 1
ATOM 667 N N . ASP A 1 87 ? 12.795 4.323 0.115 1.00 61.25 87 ASP A N 1
ATOM 668 C CA . ASP A 1 87 ? 13.707 4.908 -0.890 1.00 61.25 87 ASP A CA 1
ATOM 669 C C . ASP A 1 87 ? 13.498 4.242 -2.260 1.00 61.25 87 ASP A C 1
ATOM 671 O O . ASP A 1 87 ? 13.525 3.016 -2.380 1.00 61.25 87 ASP A O 1
ATOM 675 N N . CYS A 1 88 ? 13.281 5.041 -3.306 1.00 60.31 88 CYS A N 1
ATOM 676 C CA . CYS A 1 88 ? 12.927 4.574 -4.646 1.00 60.31 88 CYS A CA 1
ATOM 677 C C . CYS A 1 88 ? 13.724 5.293 -5.735 1.00 60.31 88 CYS A C 1
ATOM 679 O O . CYS A 1 88 ? 13.924 6.507 -5.687 1.00 60.31 88 CYS A O 1
ATOM 681 N N . ASP A 1 89 ? 14.064 4.559 -6.793 1.00 66.94 89 ASP A N 1
ATOM 682 C CA . ASP A 1 89 ? 14.546 5.117 -8.051 1.00 66.94 89 ASP A CA 1
ATOM 683 C C . ASP A 1 89 ? 13.370 5.334 -9.015 1.00 66.94 89 ASP A C 1
ATOM 685 O O . ASP A 1 89 ? 12.780 4.399 -9.565 1.00 66.94 89 ASP A O 1
ATOM 689 N N . LEU A 1 90 ? 13.041 6.605 -9.246 1.00 62.84 90 LEU A N 1
ATOM 690 C CA . LEU A 1 90 ? 11.953 7.018 -10.135 1.00 62.84 90 LEU A CA 1
ATOM 691 C C . LEU A 1 90 ? 12.263 6.795 -11.623 1.00 62.84 90 LEU A C 1
ATOM 693 O O . LEU A 1 90 ? 11.338 6.703 -12.433 1.00 62.84 90 LEU A O 1
ATOM 697 N N . THR A 1 91 ? 13.541 6.691 -11.989 1.00 66.69 91 THR A N 1
ATOM 698 C CA . THR A 1 91 ? 13.992 6.473 -13.369 1.00 66.69 91 THR A CA 1
ATOM 699 C C . THR A 1 91 ? 13.821 5.013 -13.752 1.00 66.69 91 THR A C 1
ATOM 701 O O . THR A 1 91 ? 13.204 4.700 -14.770 1.00 66.69 91 THR A O 1
ATOM 704 N N . THR A 1 92 ? 14.338 4.111 -12.919 1.00 69.06 92 THR A N 1
ATOM 705 C CA . THR A 1 92 ? 14.260 2.660 -13.158 1.00 69.06 92 THR A CA 1
ATOM 706 C C . THR A 1 92 ? 12.960 2.045 -12.658 1.00 69.06 92 THR A C 1
ATOM 708 O O . THR A 1 92 ? 12.664 0.891 -12.958 1.00 69.06 92 THR A O 1
ATOM 711 N N . ARG A 1 93 ? 12.152 2.831 -11.943 1.00 65.38 93 ARG A N 1
ATOM 712 C CA . ARG A 1 93 ? 10.923 2.389 -11.296 1.00 65.38 93 ARG A CA 1
ATOM 713 C C . ARG A 1 93 ? 11.162 1.203 -10.353 1.00 65.38 93 ARG A C 1
ATOM 715 O O . ARG A 1 93 ? 10.363 0.265 -10.328 1.00 65.38 93 ARG A O 1
ATOM 722 N N . ALA A 1 94 ? 12.217 1.285 -9.544 1.00 65.38 94 ALA A N 1
ATOM 723 C CA . ALA A 1 94 ? 12.600 0.261 -8.577 1.00 65.38 94 ALA A CA 1
ATOM 724 C C . ALA A 1 94 ? 12.648 0.804 -7.142 1.00 65.38 94 ALA A C 1
ATOM 726 O O . ALA A 1 94 ? 12.940 1.979 -6.922 1.00 65.38 94 ALA A O 1
ATOM 727 N N . VAL A 1 95 ? 12.389 -0.067 -6.166 1.00 64.25 95 VAL A N 1
ATOM 728 C CA . VAL A 1 95 ? 12.557 0.249 -4.742 1.00 64.25 95 VAL A CA 1
ATOM 729 C C . VAL A 1 95 ? 13.968 -0.150 -4.299 1.00 64.25 95 VAL A C 1
ATOM 731 O O . VAL A 1 95 ? 14.447 -1.214 -4.690 1.00 64.25 95 VAL A O 1
ATOM 734 N N . LEU A 1 96 ? 14.649 0.711 -3.539 1.00 64.50 96 LEU A N 1
ATOM 735 C CA . LEU A 1 96 ? 16.063 0.561 -3.173 1.00 64.50 96 LEU A CA 1
ATOM 736 C C . LEU A 1 96 ? 16.260 0.090 -1.726 1.00 64.50 96 LEU A C 1
ATOM 738 O O . LEU A 1 96 ? 17.121 -0.757 -1.482 1.00 64.50 96 LEU A O 1
ATOM 742 N N . SER A 1 97 ? 15.483 0.631 -0.779 1.00 57.69 97 SER A N 1
ATOM 743 C CA . SER A 1 97 ? 15.521 0.256 0.646 1.00 57.69 97 SER A CA 1
ATOM 744 C C . SER A 1 97 ? 14.289 0.702 1.412 1.00 57.69 97 SER A C 1
ATOM 746 O O . SER A 1 97 ? 13.714 1.755 1.051 1.00 57.69 97 SER A O 1
#

Nearest PDB structures (foldseek):
  2zw7-assembly1_B  TM=2.192E-01  e=1.159E+00  Streptomyces verticillus

Radius of gyration: 14.34 Å; Cα contacts (8 Å, |Δi|>4): 184; chains: 1; bounding box: 40×31×31 Å